Protein AF-A0A7C2Z549-F1 (afdb_monomer)

Solvent-accessible surface area (backbone atoms only — not comparable to full-atom values): 5504 Å² total; per-residue (Å²): 140,71,70,62,63,62,53,53,48,58,54,39,51,53,26,52,76,70,64,40,41,72,60,29,47,53,52,39,51,56,50,37,73,78,41,76,79,43,30,68,53,28,33,52,43,13,53,44,27,46,77,72,64,40,38,73,62,13,30,53,25,14,53,52,13,33,72,64,35,77,76,44,31,69,32,32,34,50,33,11,49,36,29,41,77,69,77,33,54,84,70,9,49,66,31,39,51,50,21,65,68,38,69,75,85,126

pLDDT: mean 92.15, std 13.27, range [37.03, 98.75]

Structure (mmCIF, N/CA/C/O backbone):
data_AF-A0A7C2Z549-F1
#
_entry.id   AF-A0A7C2Z549-F1
#
loop_
_atom_site.group_PDB
_atom_site.id
_atom_site.type_symbol
_atom_site.label_atom_id
_atom_site.label_alt_id
_atom_site.label_comp_id
_atom_site.label_asym_id
_atom_site.label_entity_id
_atom_site.label_seq_id
_atom_site.pdbx_PDB_ins_code
_atom_site.Cartn_x
_atom_site.Cartn_y
_atom_site.Cartn_z
_atom_site.occupancy
_atom_site.B_iso_or_equiv
_atom_site.auth_seq_id
_atom_site.auth_comp_id
_atom_site.auth_asym_id
_atom_site.auth_atom_id
_atom_site.pdbx_PDB_model_num
ATOM 1 N N . MET A 1 1 ? -22.034 13.055 12.068 1.00 39.94 1 MET A N 1
ATOM 2 C CA . MET A 1 1 ? -21.263 12.258 13.047 1.00 39.94 1 MET A CA 1
ATOM 3 C C . MET A 1 1 ? -20.057 11.656 12.324 1.00 39.94 1 MET A C 1
ATOM 5 O O . MET A 1 1 ? -20.089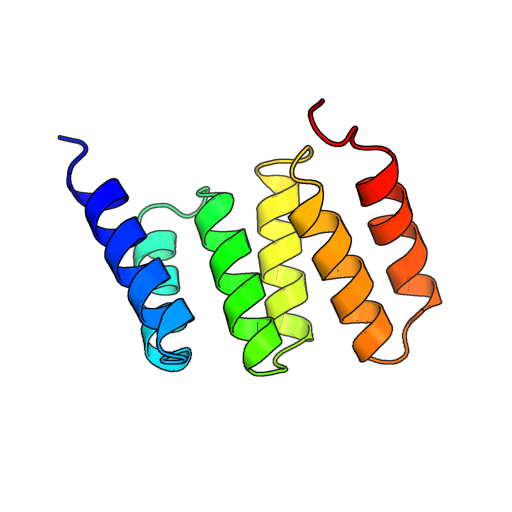 10.486 11.983 1.00 39.94 1 MET A O 1
ATOM 9 N N . ASN A 1 2 ? -19.034 12.473 12.035 1.00 44.56 2 ASN A N 1
ATOM 10 C CA . ASN A 1 2 ? -17.828 12.088 11.271 1.00 44.56 2 ASN A CA 1
ATOM 11 C C . ASN A 1 2 ? -16.580 11.917 12.160 1.00 44.56 2 ASN A C 1
ATOM 13 O O . ASN A 1 2 ? -15.462 11.862 11.671 1.00 44.56 2 ASN A O 1
ATOM 17 N N . THR A 1 3 ? -16.758 11.818 13.476 1.00 52.19 3 THR A N 1
ATOM 18 C CA . THR A 1 3 ? -15.668 11.855 14.462 1.00 52.19 3 THR A CA 1
ATOM 19 C C . THR A 1 3 ? -14.852 10.568 14.572 1.00 52.19 3 THR A C 1
ATOM 21 O O . THR A 1 3 ? -13.786 10.594 15.175 1.00 52.19 3 THR A O 1
ATOM 24 N N . ASN A 1 4 ? -15.303 9.447 13.997 1.00 60.78 4 ASN A N 1
ATOM 25 C CA . ASN A 1 4 ? -14.497 8.226 14.004 1.00 60.78 4 ASN A CA 1
ATOM 26 C C . ASN A 1 4 ? -13.345 8.326 12.998 1.00 60.78 4 ASN A C 1
ATOM 28 O O . ASN A 1 4 ? -12.212 8.067 13.364 1.00 60.78 4 ASN A O 1
ATOM 32 N N . LEU A 1 5 ? -13.578 8.744 11.754 1.00 62.28 5 LEU A N 1
ATOM 33 C CA . LEU A 1 5 ? -12.550 8.606 10.719 1.00 62.28 5 LEU A CA 1
ATOM 34 C C . LEU A 1 5 ? -11.290 9.453 10.985 1.00 62.28 5 LEU A C 1
ATOM 36 O O . LEU A 1 5 ? -10.180 8.931 10.928 1.00 62.28 5 LEU A O 1
ATOM 40 N N . GLU A 1 6 ? -11.471 10.716 11.376 1.00 63.25 6 GLU A N 1
ATOM 41 C CA . GLU A 1 6 ? -10.369 11.637 11.706 1.00 63.25 6 GLU A CA 1
ATOM 42 C C . GLU A 1 6 ? -9.563 11.174 12.934 1.00 63.25 6 GLU A C 1
ATOM 44 O O . GLU A 1 6 ? -8.340 11.306 12.970 1.00 63.25 6 GLU A O 1
ATOM 49 N N . TYR A 1 7 ? -10.228 10.576 13.931 1.00 68.38 7 TYR A N 1
ATOM 50 C CA . TYR A 1 7 ? -9.570 10.044 15.127 1.00 68.38 7 TYR A CA 1
ATOM 51 C C . TYR A 1 7 ? -8.696 8.824 14.810 1.00 68.38 7 TYR A C 1
ATOM 53 O O . TYR A 1 7 ? -7.563 8.734 15.285 1.00 68.38 7 TYR A O 1
ATOM 61 N N . TYR A 1 8 ? -9.196 7.906 13.972 1.00 77.12 8 TYR A N 1
ATOM 62 C CA . TYR A 1 8 ? -8.410 6.754 13.522 1.00 77.12 8 TYR A CA 1
ATOM 63 C C . TYR A 1 8 ? -7.193 7.201 12.711 1.00 77.12 8 TYR A C 1
ATOM 65 O O . TYR A 1 8 ? -6.121 6.622 12.864 1.00 77.12 8 TYR A O 1
ATOM 73 N N . GLN A 1 9 ? -7.339 8.239 11.886 1.00 81.00 9 GLN A N 1
ATOM 74 C CA . GLN A 1 9 ? -6.264 8.734 11.035 1.00 81.00 9 GLN A CA 1
ATOM 75 C C . GLN A 1 9 ? -5.071 9.228 11.869 1.00 81.00 9 GLN A C 1
ATOM 77 O O . GLN A 1 9 ? -3.965 8.722 11.693 1.00 81.00 9 GLN A O 1
ATOM 82 N N . ALA A 1 10 ? -5.286 10.127 12.837 1.00 88.50 10 ALA A N 1
ATOM 83 C CA . ALA A 1 10 ? -4.202 10.654 13.675 1.00 88.50 10 ALA A CA 1
ATOM 84 C C . ALA A 1 10 ? -3.484 9.566 14.498 1.00 88.50 10 ALA A C 1
ATOM 86 O O . ALA A 1 10 ? -2.256 9.567 14.586 1.00 88.50 10 ALA A O 1
ATOM 87 N N . GLU A 1 11 ? -4.231 8.616 15.071 1.00 92.00 11 GLU A N 1
ATOM 88 C CA . GLU A 1 11 ? -3.646 7.497 15.820 1.00 92.00 11 GLU A CA 1
ATOM 89 C C . GLU A 1 11 ? -2.805 6.586 14.912 1.00 92.00 11 GLU A C 1
ATOM 91 O O . GLU A 1 11 ? -1.694 6.206 15.278 1.00 92.00 11 GLU A O 1
ATOM 96 N N . ILE A 1 12 ? -3.308 6.257 13.717 1.00 94.00 12 ILE A N 1
ATOM 97 C CA . ILE A 1 12 ? -2.584 5.429 12.745 1.00 94.00 12 ILE A CA 1
ATOM 98 C C . ILE A 1 12 ? -1.273 6.106 12.340 1.00 94.00 12 ILE A C 1
ATOM 100 O O . ILE A 1 12 ? -0.234 5.453 12.389 1.00 94.00 12 ILE A O 1
ATOM 104 N N . TYR A 1 13 ? -1.292 7.397 11.994 1.00 93.62 13 TYR A N 1
ATOM 105 C CA . TYR A 1 13 ? -0.070 8.124 11.635 1.00 93.62 13 TYR A CA 1
ATOM 106 C C . TYR A 1 13 ? 0.945 8.136 12.786 1.00 93.62 13 TYR A C 1
ATOM 108 O O . TYR A 1 13 ? 2.110 7.816 12.560 1.00 93.62 13 TYR A O 1
ATOM 116 N N . ALA A 1 14 ? 0.506 8.383 14.024 1.00 95.56 14 ALA A N 1
ATOM 117 C CA . ALA A 1 14 ? 1.391 8.354 15.189 1.00 95.56 14 ALA A CA 1
ATOM 118 C C . ALA A 1 14 ? 2.035 6.972 15.416 1.00 95.56 14 ALA A C 1
ATOM 120 O O . ALA A 1 14 ? 3.223 6.884 15.726 1.00 95.56 14 ALA A O 1
ATOM 121 N N . LEU A 1 15 ? 1.279 5.882 15.230 1.00 97.00 15 LEU A N 1
ATOM 122 C CA . LEU A 1 15 ? 1.818 4.520 15.319 1.00 97.00 15 LEU A CA 1
ATOM 123 C C . LEU A 1 15 ? 2.854 4.243 14.222 1.00 97.00 15 LEU A C 1
ATOM 125 O O . LEU A 1 15 ? 3.869 3.603 14.488 1.00 97.00 15 LEU A O 1
ATOM 129 N N . ILE A 1 16 ? 2.614 4.728 13.001 1.00 95.81 16 ILE A N 1
ATOM 130 C CA . ILE A 1 16 ? 3.553 4.587 11.880 1.00 95.81 16 ILE A CA 1
ATOM 131 C C . ILE A 1 16 ? 4.847 5.353 12.166 1.00 95.81 16 ILE A C 1
ATOM 133 O O . ILE A 1 16 ? 5.925 4.781 12.031 1.00 95.81 16 ILE A O 1
ATOM 137 N N . GLU A 1 17 ? 4.750 6.606 12.613 1.00 95.81 17 GLU A N 1
ATOM 138 C CA . GLU A 1 17 ? 5.908 7.435 12.975 1.00 95.81 17 GLU A CA 1
ATOM 139 C C . GLU A 1 17 ? 6.720 6.835 14.130 1.00 95.81 17 GLU A C 1
ATOM 141 O O . GLU A 1 17 ? 7.949 6.915 14.135 1.00 95.81 17 GLU A O 1
ATOM 146 N N . ALA A 1 18 ? 6.048 6.190 15.085 1.00 97.00 18 ALA A N 1
ATOM 147 C CA . ALA A 1 18 ? 6.690 5.488 16.193 1.00 97.00 18 ALA A CA 1
ATOM 148 C C . ALA A 1 18 ? 7.317 4.135 15.795 1.00 97.00 18 ALA A C 1
ATOM 150 O O . ALA A 1 18 ? 7.993 3.516 16.615 1.00 97.00 18 ALA A O 1
ATOM 151 N N . GLY A 1 19 ? 7.099 3.652 14.566 1.00 96.25 19 GLY A N 1
ATOM 152 C CA . GLY A 1 19 ? 7.548 2.328 14.122 1.00 96.25 19 GLY A CA 1
ATOM 153 C C . GLY A 1 19 ? 6.722 1.163 14.686 1.00 96.25 19 GLY A C 1
ATOM 154 O O . GLY A 1 19 ? 7.100 -0.001 14.542 1.00 96.25 19 GLY A O 1
ATOM 155 N N . GLU A 1 20 ? 5.572 1.449 15.300 1.00 98.06 20 GLU A N 1
ATOM 156 C CA . GLU A 1 20 ? 4.649 0.481 15.908 1.00 98.06 20 GLU A CA 1
ATOM 157 C C . GLU A 1 20 ? 3.772 -0.195 14.840 1.00 98.06 20 GLU A C 1
ATOM 159 O O . GLU A 1 20 ? 2.536 -0.204 14.874 1.00 98.06 20 GLU A O 1
ATOM 164 N N . TYR A 1 21 ? 4.432 -0.782 13.845 1.00 97.38 21 TYR A N 1
ATOM 165 C CA . TYR A 1 21 ? 3.812 -1.251 12.612 1.00 97.38 21 TYR A CA 1
ATOM 166 C C . TYR A 1 21 ? 2.753 -2.338 12.836 1.00 97.38 21 TYR A C 1
ATOM 168 O O . TYR A 1 21 ? 1.726 -2.352 12.162 1.00 97.38 21 TYR A O 1
ATOM 176 N N . SER A 1 22 ? 2.953 -3.245 13.796 1.00 97.38 22 SER A N 1
ATOM 177 C CA . SER A 1 22 ? 1.967 -4.294 14.101 1.00 97.38 22 SER A CA 1
ATOM 178 C C . SER A 1 22 ? 0.643 -3.710 14.602 1.00 97.38 22 SER A C 1
ATOM 180 O O . SER A 1 22 ? -0.427 -4.153 14.181 1.00 97.38 22 SER A O 1
ATOM 182 N N . GLN A 1 23 ? 0.713 -2.679 15.449 1.00 97.12 23 GLN A N 1
ATOM 183 C CA . GLN A 1 23 ? -0.467 -1.991 15.973 1.00 97.12 23 GLN A CA 1
ATOM 184 C C . GLN A 1 23 ? -1.156 -1.178 14.871 1.00 97.12 23 GLN A C 1
ATOM 186 O O . GLN A 1 23 ? -2.382 -1.221 14.742 1.00 97.12 23 GLN A O 1
ATOM 191 N N . ALA A 1 24 ? -0.373 -0.501 14.022 1.00 97.62 24 ALA A N 1
ATOM 192 C CA . ALA A 1 24 ? -0.896 0.231 12.871 1.00 97.62 24 ALA A CA 1
ATOM 193 C C . ALA A 1 24 ? -1.673 -0.693 11.912 1.00 97.62 24 ALA A C 1
ATOM 195 O O . ALA A 1 24 ? -2.794 -0.366 11.521 1.00 97.62 24 ALA A O 1
ATOM 196 N N . VAL A 1 25 ? -1.145 -1.887 11.603 1.00 98.00 25 VAL A N 1
ATOM 197 C CA . VAL A 1 25 ? -1.848 -2.892 10.779 1.00 98.00 25 VAL A CA 1
ATOM 198 C C . VAL A 1 25 ? -3.173 -3.315 11.413 1.00 98.00 25 VAL A C 1
ATOM 200 O O . VAL A 1 25 ? -4.180 -3.416 10.710 1.00 98.00 25 VAL A O 1
ATOM 203 N N . GLU A 1 26 ? -3.207 -3.567 12.723 1.00 96.69 26 GLU A N 1
ATOM 204 C CA . GLU A 1 26 ? -4.440 -3.961 13.414 1.00 96.69 26 GLU A CA 1
ATOM 205 C C . GLU A 1 26 ? -5.516 -2.870 13.315 1.00 96.69 26 GLU A C 1
ATOM 207 O O . GLU A 1 26 ? -6.670 -3.156 12.978 1.00 96.69 26 GLU A O 1
ATOM 212 N N . LYS A 1 27 ? -5.133 -1.612 13.551 1.00 95.75 27 LYS A N 1
ATOM 213 C CA . LYS A 1 27 ? -6.031 -0.454 13.455 1.00 95.75 27 LYS A CA 1
ATOM 214 C C . LYS A 1 27 ? -6.543 -0.250 12.033 1.00 95.75 27 LYS A C 1
ATOM 216 O O . LYS A 1 27 ? -7.750 -0.106 11.844 1.00 95.75 27 LYS A O 1
ATOM 221 N N . LEU A 1 28 ? -5.658 -0.331 11.041 1.00 96.12 28 LEU A N 1
ATOM 222 C CA . LEU A 1 28 ? -6.012 -0.234 9.625 1.00 96.12 28 LEU A CA 1
ATOM 223 C C . LEU A 1 28 ? -6.980 -1.343 9.203 1.00 96.12 28 LEU A C 1
ATOM 225 O O . LEU A 1 28 ? -7.979 -1.067 8.547 1.00 96.12 28 LEU A O 1
ATOM 229 N N . ARG A 1 29 ? -6.760 -2.589 9.639 1.00 96.38 29 ARG A N 1
ATOM 230 C CA . ARG A 1 29 ? -7.687 -3.700 9.358 1.00 96.38 29 ARG A CA 1
ATOM 231 C C . ARG A 1 29 ? -9.060 -3.494 9.995 1.00 96.38 29 ARG A C 1
ATOM 233 O O . ARG A 1 29 ? -10.064 -3.808 9.364 1.00 96.38 29 ARG A O 1
ATOM 240 N N . ARG A 1 30 ? -9.125 -2.954 11.218 1.00 94.00 30 ARG A N 1
ATOM 241 C CA . ARG A 1 30 ? -10.403 -2.609 11.868 1.00 94.00 30 ARG A CA 1
ATOM 242 C C . ARG A 1 30 ? -11.134 -1.491 11.135 1.00 94.00 30 ARG A C 1
ATOM 244 O O . ARG A 1 30 ? -12.343 -1.595 10.952 1.00 94.00 30 ARG A O 1
ATOM 251 N N . LEU A 1 31 ? -10.411 -0.462 10.694 1.00 92.50 31 LEU A N 1
ATOM 252 C CA . LEU A 1 31 ? -10.975 0.609 9.877 1.00 92.50 31 LEU A CA 1
ATOM 253 C C . LEU A 1 31 ? -11.527 0.054 8.559 1.00 92.50 31 LEU A C 1
ATOM 255 O O . LEU A 1 31 ? -12.672 0.310 8.209 1.00 92.50 31 LEU A O 1
ATOM 259 N N . LEU A 1 32 ? -10.756 -0.779 7.866 1.00 94.62 32 LEU A N 1
ATOM 260 C CA . LEU A 1 32 ? -11.17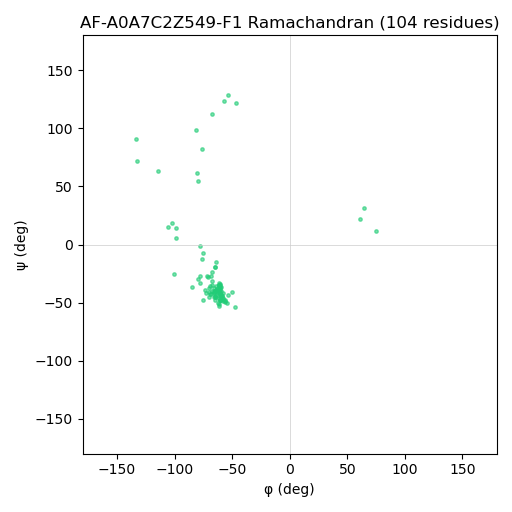6 -1.393 6.606 1.00 94.62 32 LEU A CA 1
ATOM 261 C C . LEU A 1 32 ? -12.328 -2.396 6.772 1.00 94.62 32 LEU A C 1
ATOM 263 O O . LEU A 1 32 ? -13.077 -2.622 5.828 1.00 94.62 32 LEU A O 1
ATOM 267 N N . ALA A 1 33 ? -12.522 -2.971 7.961 1.00 94.69 33 ALA A N 1
ATOM 268 C CA . ALA A 1 33 ? -13.686 -3.810 8.244 1.00 94.69 33 ALA A CA 1
ATOM 269 C C . ALA A 1 33 ? -15.002 -3.009 8.283 1.00 94.69 33 ALA A C 1
ATOM 271 O O . ALA A 1 33 ? -16.060 -3.570 8.007 1.00 94.69 33 ALA A O 1
ATOM 272 N N . THR A 1 34 ? -14.952 -1.715 8.619 1.00 91.88 34 THR A N 1
ATOM 273 C CA . THR A 1 34 ? -16.129 -0.826 8.638 1.00 91.88 34 THR A CA 1
ATOM 274 C C . THR A 1 34 ? -16.218 0.069 7.402 1.00 91.88 34 THR A C 1
ATOM 276 O O . THR A 1 34 ? -17.315 0.468 7.019 1.00 91.88 34 THR A O 1
ATOM 279 N N . ALA A 1 35 ? -15.086 0.345 6.754 1.00 92.06 35 ALA A N 1
ATOM 280 C CA . ALA A 1 35 ? -14.960 1.150 5.544 1.00 92.06 35 ALA A CA 1
ATOM 281 C C . ALA A 1 35 ? -14.075 0.429 4.501 1.00 92.06 35 ALA A C 1
ATOM 283 O O . ALA A 1 35 ? -12.937 0.840 4.259 1.00 92.06 35 ALA A O 1
ATOM 284 N N . PRO A 1 36 ? -14.571 -0.653 3.868 1.00 95.38 36 PRO A N 1
ATOM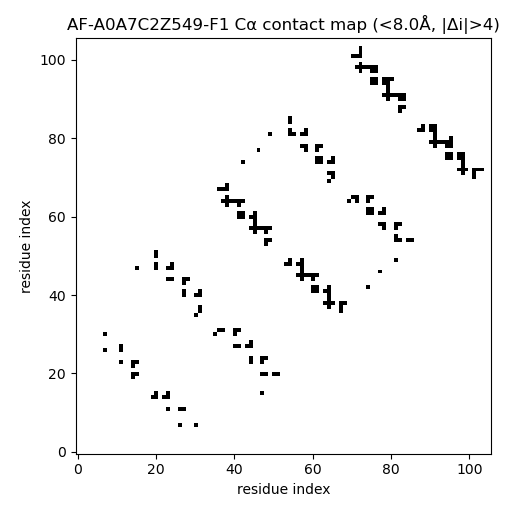 285 C CA . PRO A 1 36 ? -13.774 -1.496 2.966 1.00 95.38 36 PRO A CA 1
ATOM 286 C C . PRO A 1 36 ? -13.303 -0.785 1.691 1.00 95.38 36 PRO A C 1
ATOM 288 O O . PRO A 1 36 ? -12.337 -1.229 1.068 1.00 95.38 36 PRO A O 1
ATOM 291 N N . ASP A 1 37 ? -13.947 0.323 1.329 1.00 96.25 37 ASP A N 1
ATOM 292 C CA . ASP A 1 37 ? -13.659 1.110 0.127 1.00 96.25 37 ASP A CA 1
ATOM 293 C C . ASP A 1 37 ? -12.850 2.384 0.426 1.00 96.25 37 ASP A C 1
ATOM 295 O O . ASP A 1 37 ? -12.797 3.311 -0.379 1.00 96.25 37 ASP A O 1
ATOM 299 N N . HIS A 1 38 ? -12.188 2.445 1.584 1.00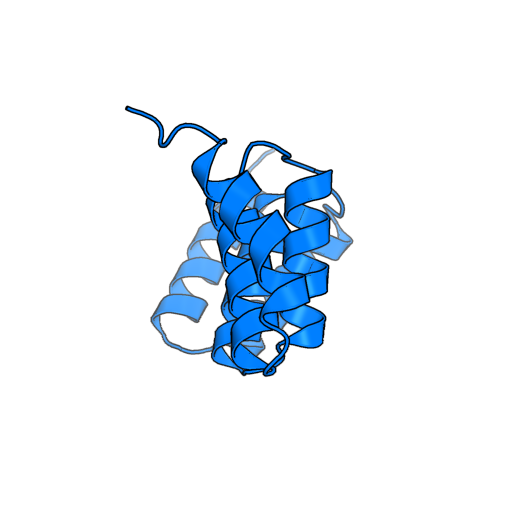 95.25 38 HIS A N 1
ATOM 300 C CA . HIS A 1 38 ? -11.348 3.580 1.952 1.00 95.25 38 HIS A CA 1
ATOM 301 C C . HIS A 1 38 ? -9.952 3.486 1.313 1.00 95.25 38 HIS A C 1
ATOM 303 O O . HIS A 1 38 ? -9.058 2.825 1.845 1.00 95.25 38 HIS A O 1
ATOM 309 N N . ALA A 1 39 ? -9.740 4.191 0.196 1.00 96.31 39 ALA A N 1
ATOM 310 C CA . ALA A 1 39 ? -8.494 4.141 -0.581 1.00 96.31 39 ALA A CA 1
ATOM 311 C C . ALA A 1 39 ? -7.234 4.443 0.257 1.00 96.31 39 ALA A C 1
ATOM 313 O O . ALA A 1 39 ? -6.300 3.644 0.271 1.00 96.31 39 ALA A O 1
ATOM 314 N N . GLU A 1 40 ? -7.231 5.541 1.025 1.00 95.44 40 GLU A N 1
ATOM 315 C CA . GLU A 1 40 ? -6.076 5.929 1.855 1.00 95.44 40 GLU A CA 1
ATOM 316 C C . GLU A 1 40 ? -5.736 4.881 2.930 1.00 95.44 40 GLU A C 1
ATOM 318 O O . GLU A 1 40 ? -4.567 4.632 3.199 1.00 95.44 40 GLU A O 1
ATOM 323 N N . ALA A 1 41 ? -6.729 4.200 3.512 1.00 95.88 41 ALA A N 1
ATOM 324 C CA . ALA A 1 41 ? -6.482 3.166 4.513 1.00 95.88 41 ALA A CA 1
ATOM 325 C C . ALA A 1 41 ? -5.834 1.922 3.883 1.00 95.88 41 ALA A C 1
ATOM 327 O O . ALA A 1 41 ? -4.929 1.332 4.469 1.00 95.88 41 ALA A O 1
ATOM 328 N N . HIS A 1 42 ? -6.233 1.546 2.664 1.00 98.38 42 HIS A N 1
ATOM 329 C CA . HIS A 1 42 ? -5.524 0.511 1.902 1.00 98.38 42 HIS A CA 1
ATOM 330 C C . HIS A 1 42 ? -4.096 0.940 1.550 1.00 98.38 42 HIS A C 1
ATOM 332 O O . HIS A 1 42 ? -3.171 0.139 1.682 1.00 98.38 42 HIS A O 1
ATOM 338 N N . PHE A 1 43 ? -3.889 2.208 1.182 1.00 98.19 43 PHE A N 1
ATOM 339 C CA . PHE A 1 43 ? -2.554 2.750 0.925 1.00 98.19 43 PHE A CA 1
ATOM 340 C C . PHE A 1 43 ? -1.660 2.701 2.172 1.00 98.19 43 PHE A C 1
ATOM 342 O O . PHE A 1 43 ? -0.568 2.137 2.115 1.00 98.19 43 PHE A O 1
ATOM 349 N N . LEU A 1 44 ? -2.126 3.215 3.313 1.00 97.69 44 LEU A N 1
ATOM 350 C CA . LEU A 1 44 ? -1.380 3.184 4.574 1.00 97.69 44 LEU A CA 1
ATOM 351 C C . LEU A 1 44 ? -1.106 1.749 5.033 1.00 97.69 44 LEU A C 1
ATOM 353 O O . LEU A 1 44 ? 0.003 1.452 5.472 1.00 97.69 44 LEU A O 1
ATOM 357 N N . LEU A 1 45 ? -2.068 0.832 4.875 1.00 98.44 45 LEU A N 1
ATOM 358 C CA . LEU A 1 45 ? -1.842 -0.588 5.149 1.00 98.44 45 LEU A CA 1
ATOM 359 C C . LEU A 1 45 ? -0.701 -1.139 4.289 1.00 98.44 45 LEU A C 1
ATOM 361 O O . LEU A 1 45 ? 0.173 -1.834 4.808 1.00 98.44 45 LEU A O 1
ATOM 365 N N . GLY A 1 46 ? -0.679 -0.795 3.001 1.00 98.56 46 GLY A N 1
ATOM 366 C CA . GLY A 1 46 ? 0.417 -1.135 2.101 1.00 98.56 46 GLY A CA 1
ATOM 367 C C . GLY A 1 46 ? 1.759 -0.588 2.586 1.00 98.56 46 GLY A C 1
ATOM 368 O O . GLY A 1 46 ? 2.716 -1.353 2.685 1.00 98.56 46 GLY A O 1
ATOM 369 N N . VAL A 1 47 ? 1.833 0.698 2.951 1.00 98.12 47 VAL A N 1
ATOM 370 C CA . VAL A 1 47 ? 3.065 1.339 3.458 1.00 98.12 47 VAL A CA 1
ATOM 371 C C . VAL A 1 47 ? 3.608 0.592 4.672 1.00 98.12 47 VAL A C 1
ATOM 373 O O . VAL A 1 47 ? 4.774 0.204 4.693 1.00 98.12 47 VAL A O 1
ATOM 376 N N . VAL A 1 48 ? 2.757 0.304 5.654 1.00 98.25 48 VAL A N 1
ATOM 377 C CA . VAL A 1 48 ? 3.182 -0.386 6.878 1.00 98.25 48 VAL A CA 1
ATOM 378 C C . VAL A 1 48 ? 3.639 -1.820 6.597 1.00 98.25 48 VAL A C 1
ATOM 380 O O . VAL A 1 48 ? 4.617 -2.295 7.176 1.00 98.25 48 VAL A O 1
ATOM 383 N N . LEU A 1 49 ? 2.978 -2.520 5.673 1.00 98.56 49 LEU A N 1
ATOM 384 C CA . LEU A 1 49 ? 3.397 -3.859 5.253 1.00 98.56 49 LEU A CA 1
ATOM 385 C C . LEU A 1 49 ? 4.734 -3.840 4.489 1.00 98.56 49 LEU A C 1
ATOM 387 O O . LEU A 1 49 ? 5.509 -4.790 4.620 1.00 98.56 49 LEU A O 1
ATOM 391 N N . MET 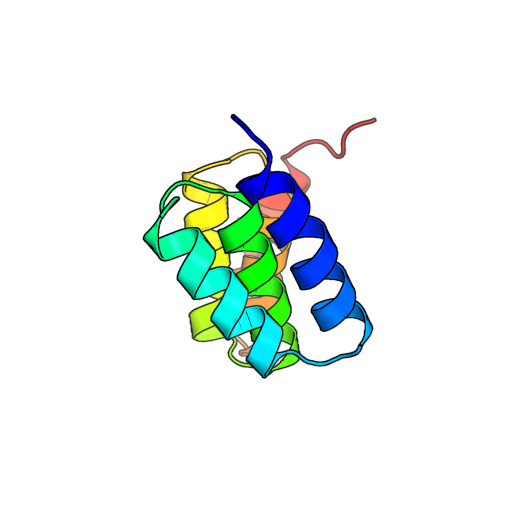A 1 50 ? 5.046 -2.772 3.743 1.00 97.50 50 MET A N 1
ATOM 392 C CA . MET A 1 50 ? 6.360 -2.586 3.106 1.00 97.50 50 ME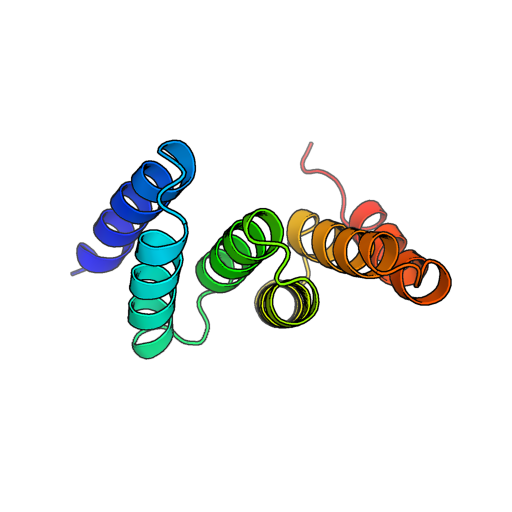T A CA 1
ATOM 393 C C . MET A 1 50 ? 7.476 -2.441 4.137 1.00 97.50 50 MET A C 1
ATOM 395 O O . MET A 1 50 ? 8.524 -3.074 3.989 1.00 97.50 50 MET A O 1
ATOM 399 N N . GLU A 1 51 ? 7.245 -1.661 5.195 1.00 97.00 51 GLU A N 1
ATOM 400 C CA . GLU A 1 51 ? 8.195 -1.499 6.304 1.00 97.00 51 GLU A CA 1
ATOM 401 C C . GLU A 1 51 ? 8.490 -2.838 6.996 1.00 97.00 51 GLU A C 1
ATOM 403 O O . GLU A 1 51 ? 9.636 -3.160 7.318 1.00 97.00 51 GLU A O 1
ATOM 408 N N . GLN A 1 52 ? 7.469 -3.690 7.114 1.00 97.12 52 GLN A N 1
ATOM 409 C CA . GLN A 1 52 ? 7.595 -5.065 7.607 1.00 97.12 52 GLN A CA 1
ATOM 410 C C . GLN A 1 52 ? 8.156 -6.054 6.571 1.00 97.12 52 GLN A C 1
ATOM 412 O O . GLN A 1 52 ? 8.342 -7.230 6.881 1.00 97.12 52 GLN A O 1
ATOM 417 N N . ARG A 1 53 ? 8.448 -5.607 5.342 1.00 96.94 53 ARG A N 1
ATOM 418 C CA . ARG A 1 53 ? 8.916 -6.434 4.212 1.00 96.94 53 ARG A CA 1
ATOM 419 C C . ARG A 1 53 ? 7.928 -7.524 3.786 1.00 96.94 53 ARG A C 1
ATOM 421 O O . ARG A 1 53 ? 8.309 -8.489 3.123 1.00 96.94 53 ARG A O 1
ATOM 428 N N . HIS A 1 54 ? 6.649 -7.360 4.108 1.00 98.06 54 HIS A N 1
ATOM 429 C CA . HIS A 1 54 ? 5.557 -8.204 3.629 1.00 98.06 54 HIS A CA 1
ATOM 430 C C . HIS A 1 54 ? 5.138 -7.773 2.214 1.00 98.06 54 HIS A C 1
ATOM 432 O O . HIS A 1 54 ? 4.005 -7.356 1.976 1.00 98.06 54 HIS A O 1
ATOM 438 N N . TRP A 1 55 ? 6.073 -7.868 1.262 1.00 96.94 55 TRP A N 1
ATOM 439 C CA . TRP A 1 55 ? 5.951 -7.291 -0.085 1.00 96.94 55 TRP A CA 1
ATOM 440 C C . TRP A 1 55 ? 4.679 -7.717 -0.826 1.00 96.94 55 TRP A C 1
ATOM 442 O O . TRP A 1 55 ? 4.016 -6.889 -1.440 1.00 96.94 55 TRP A O 1
ATOM 452 N N . GLY A 1 56 ? 4.319 -9.002 -0.759 1.00 97.00 56 GLY A N 1
ATOM 453 C CA . GLY A 1 56 ? 3.147 -9.529 -1.461 1.00 97.00 56 GLY A CA 1
ATOM 454 C C . GLY A 1 56 ? 1.823 -8.969 -0.940 1.00 97.00 56 GLY A C 1
ATOM 455 O O . GLY A 1 56 ? 0.942 -8.640 -1.730 1.00 97.00 56 GLY A O 1
ATOM 456 N N . ASP A 1 57 ? 1.680 -8.830 0.377 1.00 98.31 57 ASP A N 1
ATOM 457 C CA . ASP A 1 57 ? 0.461 -8.275 0.972 1.00 98.31 57 ASP A CA 1
ATOM 458 C C . ASP A 1 57 ? 0.416 -6.751 0.847 1.00 98.31 57 ASP A C 1
ATOM 460 O O . ASP A 1 57 ? -0.657 -6.190 0.629 1.00 98.31 57 ASP A O 1
ATOM 464 N N . ALA A 1 58 ? 1.577 -6.092 0.892 1.00 98.69 58 ALA A N 1
ATOM 465 C CA . ALA A 1 58 ? 1.683 -4.671 0.599 1.00 98.69 58 ALA A CA 1
ATOM 466 C C . ALA A 1 58 ? 1.204 -4.345 -0.822 1.00 98.69 58 ALA A C 1
ATOM 468 O O . ALA A 1 58 ? 0.375 -3.456 -0.997 1.00 98.69 58 ALA A O 1
ATOM 469 N N . ILE A 1 59 ? 1.661 -5.108 -1.825 1.00 98.75 59 ILE A N 1
ATOM 470 C CA . ILE A 1 59 ? 1.224 -4.951 -3.221 1.00 98.75 59 ILE A CA 1
ATOM 471 C C . ILE A 1 59 ? -0.296 -5.075 -3.332 1.00 98.75 59 ILE A C 1
ATOM 473 O O . ILE A 1 59 ? -0.918 -4.186 -3.899 1.00 98.75 59 ILE A O 1
ATOM 477 N N . LYS A 1 60 ? -0.911 -6.106 -2.735 1.00 98.69 60 LYS A N 1
ATOM 478 C CA . LYS A 1 60 ? -2.377 -6.276 -2.769 1.00 98.69 60 LYS A CA 1
ATOM 479 C C . LYS A 1 60 ? -3.121 -5.091 -2.151 1.00 98.69 60 LYS A C 1
ATOM 481 O O . LYS A 1 60 ? -4.166 -4.688 -2.655 1.00 98.69 60 LYS A O 1
ATOM 486 N N . ALA A 1 61 ? -2.602 -4.546 -1.049 1.00 98.75 61 ALA A N 1
ATOM 487 C CA . ALA A 1 61 ? -3.193 -3.381 -0.401 1.00 98.75 61 ALA A CA 1
ATOM 488 C C . ALA A 1 61 ? -3.098 -2.143 -1.309 1.00 98.75 61 ALA A C 1
ATOM 490 O O . ALA A 1 61 ? -4.098 -1.464 -1.532 1.00 98.75 61 ALA A O 1
ATOM 491 N N . PHE A 1 62 ? -1.941 -1.900 -1.928 1.00 98.75 62 PHE A N 1
ATOM 492 C CA . PHE A 1 62 ? -1.802 -0.818 -2.900 1.00 98.75 62 PHE A CA 1
ATOM 493 C C . PHE A 1 62 ? -2.665 -1.022 -4.149 1.00 98.75 62 PHE A C 1
ATOM 495 O O . PHE A 1 62 ? -3.270 -0.064 -4.611 1.00 98.75 62 PHE A O 1
ATOM 502 N N . GLU A 1 63 ? -2.792 -2.244 -4.670 1.00 98.75 63 GLU A N 1
ATOM 503 C CA . GLU A 1 63 ? -3.696 -2.553 -5.786 1.00 98.75 63 GLU A CA 1
ATOM 504 C C . GLU A 1 63 ? -5.152 -2.247 -5.429 1.00 98.75 63 GLU A C 1
ATOM 506 O O . GLU A 1 63 ? -5.908 -1.741 -6.258 1.00 98.75 63 GLU A O 1
ATOM 511 N N . ARG A 1 64 ? -5.564 -2.509 -4.184 1.00 98.69 64 ARG A N 1
ATOM 512 C CA . ARG A 1 64 ? -6.898 -2.112 -3.736 1.00 98.69 64 ARG A CA 1
ATOM 513 C C . ARG A 1 64 ? -7.031 -0.592 -3.654 1.00 98.69 64 ARG A C 1
ATOM 515 O O . ARG A 1 64 ? -8.064 -0.069 -4.061 1.00 98.69 64 ARG A O 1
ATOM 522 N N . ALA A 1 65 ? -5.997 0.109 -3.188 1.00 98.50 65 ALA A N 1
ATOM 523 C CA . ALA A 1 65 ? -5.973 1.569 -3.187 1.00 98.50 65 ALA A CA 1
ATOM 524 C C . ALA A 1 65 ? -6.093 2.138 -4.610 1.00 98.50 65 ALA A C 1
ATOM 526 O O . ALA A 1 65 ? -6.917 3.019 -4.818 1.00 98.50 65 ALA A O 1
ATOM 527 N N . THR A 1 66 ? -5.380 1.591 -5.602 1.00 98.25 66 THR A N 1
ATOM 528 C CA . THR A 1 66 ? -5.457 2.067 -6.996 1.00 98.25 66 THR A CA 1
ATOM 529 C C . THR A 1 66 ? -6.770 1.718 -7.695 1.00 98.25 66 THR A C 1
ATOM 531 O O . THR A 1 66 ? -7.196 2.435 -8.596 1.00 98.25 66 THR A O 1
ATOM 534 N N . GLN A 1 67 ? -7.447 0.638 -7.295 1.00 98.44 67 GLN A N 1
ATOM 535 C CA . GLN A 1 67 ? -8.804 0.341 -7.770 1.00 98.44 67 GLN A CA 1
ATOM 536 C C . GLN A 1 67 ? -9.834 1.356 -7.261 1.00 98.44 67 GLN A C 1
ATOM 538 O O . GLN A 1 67 ? -10.809 1.634 -7.955 1.00 98.44 67 GLN A O 1
ATOM 543 N N . LEU A 1 68 ? -9.644 1.854 -6.037 1.00 97.81 68 LEU A N 1
ATOM 544 C CA . LEU A 1 68 ? -10.540 2.814 -5.390 1.00 97.81 68 LEU A CA 1
ATOM 545 C C . LEU A 1 68 ? -10.217 4.259 -5.791 1.00 97.81 68 LEU A C 1
ATOM 547 O O . LEU A 1 68 ? -11.131 5.057 -5.975 1.00 97.81 68 LEU A O 1
ATOM 551 N N . ASP A 1 69 ? -8.932 4.569 -5.953 1.00 97.62 69 ASP A N 1
ATOM 552 C CA . ASP A 1 69 ? -8.406 5.845 -6.427 1.00 97.62 69 ASP A CA 1
ATOM 553 C C . ASP A 1 69 ? -7.329 5.616 -7.511 1.00 97.62 69 ASP A C 1
ATOM 555 O O . ASP A 1 69 ? -6.135 5.477 -7.214 1.00 97.62 69 ASP A O 1
ATOM 559 N N . PRO A 1 70 ? -7.738 5.569 -8.793 1.00 97.00 70 PRO A N 1
ATOM 560 C CA . PRO A 1 70 ? -6.826 5.352 -9.915 1.00 97.00 70 PRO A CA 1
ATOM 561 C C . PRO A 1 70 ? -5.786 6.456 -10.135 1.00 97.00 70 PRO A C 1
ATOM 563 O O . PRO A 1 70 ? -4.815 6.213 -10.861 1.00 97.00 70 PRO A O 1
ATOM 566 N N . GLU A 1 71 ? -5.967 7.632 -9.530 1.00 96.38 71 GLU A N 1
ATOM 567 C CA . GLU A 1 71 ? -5.079 8.795 -9.658 1.00 96.38 71 GLU A CA 1
ATOM 568 C C . GLU A 1 71 ? -4.106 8.912 -8.467 1.00 96.38 71 GLU A C 1
ATOM 570 O O . GLU A 1 71 ? -3.298 9.835 -8.397 1.00 96.38 71 GLU A O 1
ATOM 575 N N . MET A 1 72 ? -4.091 7.936 -7.552 1.00 96.06 72 MET A N 1
ATOM 576 C CA . MET A 1 72 ? -3.124 7.887 -6.454 1.00 96.06 72 MET A CA 1
ATOM 577 C C . MET A 1 72 ? -1.739 7.421 -6.942 1.00 96.06 72 MET A C 1
ATOM 579 O O . MET A 1 72 ? -1.363 6.254 -6.791 1.00 96.06 72 MET A O 1
ATO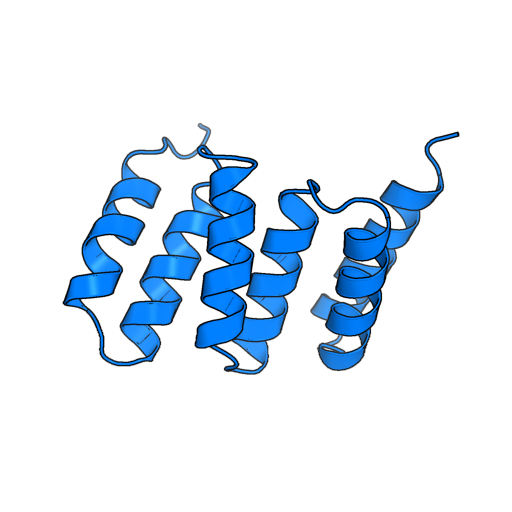M 583 N N . ALA A 1 73 ? -0.947 8.338 -7.509 1.00 96.56 73 ALA A N 1
ATOM 584 C CA . ALA A 1 73 ? 0.390 8.059 -8.060 1.00 96.56 73 ALA A CA 1
ATOM 585 C C . ALA A 1 73 ? 1.305 7.292 -7.083 1.00 96.56 73 ALA A C 1
ATOM 587 O O . ALA A 1 73 ? 1.989 6.343 -7.475 1.00 96.56 73 ALA A O 1
ATOM 588 N N . SER A 1 74 ? 1.271 7.644 -5.794 1.00 97.31 74 SER A N 1
ATOM 589 C CA . SER A 1 74 ? 2.067 6.994 -4.744 1.00 97.31 74 SER A CA 1
ATOM 590 C C . SER A 1 74 ? 1.757 5.501 -4.584 1.00 97.31 74 SER A C 1
ATOM 592 O O . SER A 1 74 ? 2.666 4.712 -4.317 1.00 97.31 74 SER A O 1
ATOM 594 N N . ALA A 1 75 ? 0.500 5.083 -4.767 1.00 98.06 75 ALA A N 1
ATOM 595 C CA . ALA A 1 75 ? 0.120 3.674 -4.684 1.00 98.06 75 ALA A CA 1
ATOM 596 C C . ALA A 1 75 ? 0.671 2.886 -5.882 1.00 98.06 75 ALA A C 1
ATOM 598 O O . ALA A 1 75 ? 1.296 1.843 -5.693 1.00 98.06 75 ALA A O 1
ATOM 599 N N . TRP A 1 76 ? 0.544 3.429 -7.098 1.00 98.38 76 TRP A N 1
ATOM 600 C CA . TRP A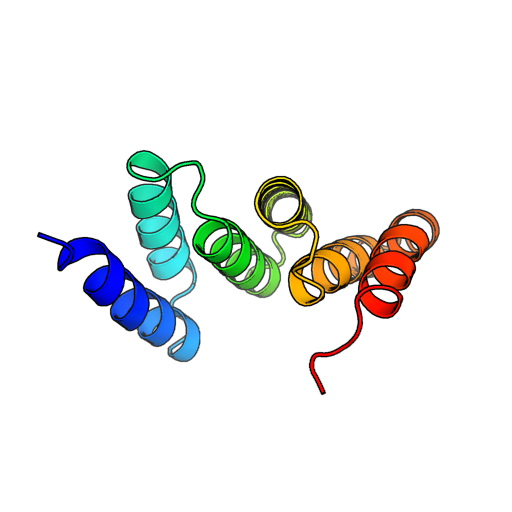 1 76 ? 1.144 2.852 -8.307 1.00 98.38 76 TRP A CA 1
ATOM 601 C C . TRP A 1 76 ? 2.665 2.713 -8.187 1.00 98.38 76 TRP A C 1
ATOM 603 O O . TRP A 1 76 ? 3.216 1.641 -8.453 1.00 98.38 76 TRP A O 1
ATOM 613 N N . HIS A 1 77 ? 3.338 3.760 -7.702 1.00 98.12 77 HIS A N 1
ATOM 614 C CA . HIS A 1 77 ? 4.775 3.732 -7.441 1.00 98.12 77 HIS A CA 1
ATOM 615 C C . HIS A 1 77 ? 5.146 2.594 -6.483 1.00 98.12 77 HIS A C 1
ATOM 617 O O . HIS A 1 77 ? 6.058 1.814 -6.762 1.00 98.12 77 HIS A O 1
ATOM 623 N N . ASN A 1 78 ? 4.420 2.466 -5.369 1.00 98.38 78 ASN A N 1
ATOM 624 C CA . ASN A 1 78 ? 4.741 1.480 -4.344 1.00 98.38 78 ASN A CA 1
ATOM 625 C C . ASN A 1 78 ? 4.455 0.033 -4.774 1.00 98.38 78 ASN A C 1
ATOM 627 O O . ASN A 1 78 ? 5.182 -0.862 -4.338 1.00 98.38 78 ASN A O 1
ATOM 631 N N . ILE A 1 79 ? 3.492 -0.214 -5.674 1.00 98.56 79 ILE A N 1
ATOM 632 C CA . ILE A 1 79 ? 3.335 -1.532 -6.318 1.00 98.56 79 ILE A CA 1
ATOM 633 C C . ILE A 1 79 ? 4.586 -1.866 -7.134 1.00 98.56 79 ILE A C 1
ATOM 635 O O . ILE A 1 79 ? 5.181 -2.933 -6.962 1.00 98.56 79 ILE A O 1
ATOM 639 N N . GLY A 1 80 ? 5.017 -0.933 -7.989 1.00 98.25 80 GLY A N 1
ATOM 640 C CA . GLY A 1 80 ? 6.215 -1.099 -8.807 1.00 98.25 80 GLY A CA 1
ATOM 641 C C . GLY A 1 80 ? 7.460 -1.345 -7.955 1.00 98.25 80 GLY A C 1
ATOM 642 O O . GLY A 1 80 ? 8.198 -2.307 -8.175 1.00 98.25 80 GLY A O 1
ATOM 643 N N . TYR A 1 81 ? 7.647 -0.542 -6.908 1.00 98.00 81 TYR A N 1
ATOM 644 C CA . TYR A 1 81 ? 8.731 -0.727 -5.950 1.00 98.00 81 TYR A CA 1
ATOM 645 C C . TYR A 1 81 ? 8.654 -2.092 -5.246 1.00 98.00 81 TYR A C 1
ATOM 647 O O . TYR A 1 81 ? 9.669 -2.777 -5.138 1.00 98.00 81 TYR A O 1
ATOM 655 N N . GLY A 1 82 ? 7.466 -2.546 -4.835 1.00 97.94 82 GLY A N 1
ATOM 656 C CA . GLY A 1 82 ? 7.267 -3.867 -4.233 1.00 97.94 82 GLY A CA 1
ATOM 657 C C . GLY A 1 82 ? 7.660 -5.029 -5.153 1.00 97.94 82 GLY A C 1
ATOM 658 O O . GLY A 1 82 ? 8.268 -5.999 -4.690 1.00 97.94 82 GLY A O 1
ATOM 659 N N . TYR A 1 83 ? 7.365 -4.943 -6.454 1.00 98.44 83 TYR A N 1
ATOM 660 C CA . TYR A 1 83 ? 7.822 -5.937 -7.433 1.00 98.44 83 TYR A CA 1
ATOM 661 C C . TYR A 1 83 ? 9.334 -5.880 -7.655 1.00 98.44 83 TYR A C 1
ATOM 663 O O . TYR A 1 83 ? 9.990 -6.921 -7.662 1.00 98.44 83 TYR A O 1
ATOM 671 N N . TYR A 1 84 ? 9.901 -4.678 -7.760 1.00 97.19 84 TYR A N 1
ATOM 672 C CA . TYR A 1 84 ? 11.344 -4.487 -7.896 1.00 97.19 84 TYR A CA 1
ATOM 673 C C . TYR A 1 84 ? 12.117 -5.074 -6.704 1.00 97.19 84 TYR A C 1
ATOM 675 O O . TYR A 1 84 ? 13.108 -5.777 -6.882 1.00 97.19 84 TYR A O 1
ATOM 683 N N . ARG A 1 85 ? 11.627 -4.862 -5.475 1.00 96.69 85 ARG A N 1
ATOM 684 C CA . ARG A 1 85 ? 12.232 -5.400 -4.243 1.00 96.69 85 ARG A CA 1
ATOM 685 C C . ARG A 1 85 ? 12.201 -6.924 -4.146 1.00 96.69 85 ARG A C 1
ATOM 687 O O . ARG A 1 85 ? 12.972 -7.480 -3.368 1.00 96.69 85 ARG A O 1
ATOM 694 N N . GLN A 1 86 ? 11.334 -7.573 -4.916 1.00 96.81 86 GLN A N 1
ATOM 695 C CA . GLN A 1 86 ? 11.233 -9.027 -5.023 1.00 96.81 86 GLN A CA 1
ATOM 696 C C . GLN A 1 86 ? 11.949 -9.587 -6.265 1.00 96.81 86 GLN A C 1
ATOM 698 O O . GLN A 1 86 ? 11.727 -10.744 -6.603 1.00 96.81 86 GLN A O 1
ATOM 703 N N . ASP A 1 87 ? 12.795 -8.789 -6.926 1.00 96.88 87 ASP A N 1
ATOM 704 C CA . ASP A 1 87 ? 13.552 -9.177 -8.126 1.00 96.88 87 ASP A CA 1
ATOM 705 C C . ASP A 1 87 ? 12.663 -9.485 -9.351 1.00 96.88 87 ASP A C 1
ATOM 707 O O . ASP A 1 87 ? 12.999 -10.288 -10.217 1.00 96.88 87 ASP A O 1
ATOM 711 N N . TYR A 1 88 ? 11.511 -8.804 -9.448 1.00 97.44 88 TYR A N 1
ATOM 712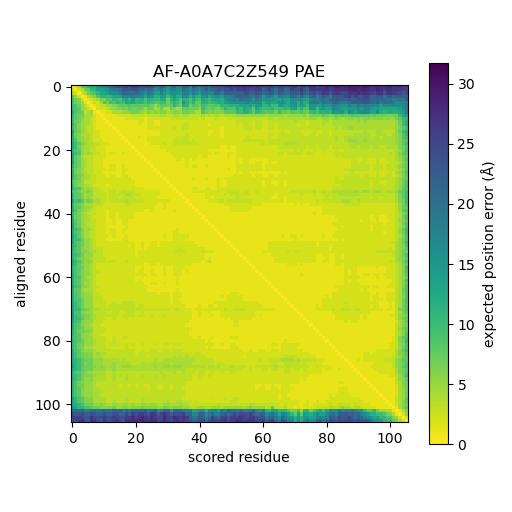 C CA . TYR A 1 88 ? 10.606 -8.859 -10.605 1.00 97.44 88 TYR A CA 1
ATOM 713 C C . TYR A 1 88 ? 10.525 -7.507 -11.341 1.00 97.44 88 TYR A C 1
ATOM 715 O O . TYR A 1 88 ? 9.448 -6.903 -11.402 1.00 97.44 88 TYR A O 1
ATOM 723 N N . PRO A 1 89 ? 11.630 -6.997 -11.917 1.00 95.81 89 PRO A N 1
ATOM 724 C CA . PRO A 1 89 ? 11.654 -5.683 -12.564 1.00 95.81 89 PRO A CA 1
ATOM 725 C C . PRO A 1 89 ? 10.680 -5.581 -13.747 1.00 95.81 89 PRO A C 1
ATOM 727 O O . PRO A 1 89 ? 10.011 -4.560 -13.887 1.00 95.81 89 PRO A O 1
ATOM 730 N N . ASP A 1 90 ? 10.504 -6.650 -14.527 1.00 97.75 90 ASP A N 1
ATOM 731 C CA . ASP A 1 90 ? 9.553 -6.672 -15.649 1.00 97.75 90 ASP A CA 1
ATOM 732 C C . ASP A 1 90 ? 8.110 -6.427 -15.193 1.00 97.75 90 ASP A C 1
ATOM 734 O O . ASP A 1 90 ? 7.325 -5.784 -15.889 1.00 97.75 90 ASP A O 1
ATOM 738 N N . ARG A 1 91 ? 7.760 -6.899 -13.988 1.00 96.88 91 ARG A N 1
ATOM 739 C CA . ARG A 1 91 ? 6.448 -6.636 -13.385 1.00 96.88 91 ARG A CA 1
ATOM 740 C C . ARG A 1 91 ? 6.356 -5.238 -12.792 1.00 96.88 91 ARG A C 1
ATOM 742 O O . ARG A 1 91 ? 5.259 -4.709 -12.732 1.00 96.88 91 ARG A O 1
ATOM 749 N N . ALA A 1 92 ? 7.468 -4.639 -12.369 1.00 97.88 92 ALA A N 1
ATOM 750 C CA . ALA A 1 92 ? 7.491 -3.308 -11.769 1.00 97.88 92 ALA A CA 1
ATOM 751 C C . ALA A 1 92 ? 7.249 -2.185 -12.789 1.00 97.88 92 ALA A C 1
ATOM 753 O O . ALA A 1 92 ? 6.515 -1.238 -12.498 1.00 97.88 92 ALA A O 1
ATOM 754 N N . ILE A 1 93 ? 7.858 -2.301 -13.975 1.00 97.69 93 ILE A N 1
ATOM 755 C CA . ILE A 1 93 ? 7.863 -1.274 -15.031 1.00 97.69 93 ILE A CA 1
ATOM 756 C C . ILE A 1 93 ? 6.475 -0.681 -15.322 1.00 97.69 93 ILE A C 1
ATOM 758 O O . ILE A 1 93 ? 6.360 0.543 -15.231 1.00 97.69 93 ILE A O 1
ATOM 762 N N . PRO A 1 94 ? 5.418 -1.465 -15.621 1.00 97.81 94 PRO A N 1
ATOM 763 C CA . PRO A 1 94 ? 4.122 -0.884 -15.981 1.00 97.81 94 PRO A CA 1
ATOM 764 C C . PRO A 1 94 ? 3.506 -0.038 -14.855 1.00 97.81 94 PRO A C 1
ATOM 766 O O . PRO A 1 94 ? 2.904 0.999 -15.126 1.00 97.81 94 PRO A O 1
ATOM 769 N N . TYR A 1 95 ? 3.694 -0.423 -13.589 1.00 97.81 95 TYR A N 1
ATOM 770 C CA . TYR A 1 95 ? 3.166 0.339 -12.451 1.00 97.81 95 TYR A CA 1
ATOM 771 C C . TYR A 1 95 ? 3.958 1.629 -12.210 1.00 97.81 95 TYR A C 1
ATOM 773 O O . TYR A 1 95 ? 3.367 2.671 -11.936 1.00 97.81 95 TYR A O 1
ATOM 781 N N . LEU A 1 96 ? 5.286 1.587 -12.363 1.00 96.56 96 LEU A N 1
ATOM 782 C CA . LEU A 1 96 ? 6.127 2.784 -12.268 1.00 96.56 96 LEU A CA 1
ATOM 783 C C . LEU A 1 96 ? 5.836 3.768 -13.407 1.00 96.56 96 LEU A C 1
ATOM 785 O O . LEU A 1 96 ? 5.766 4.969 -13.171 1.00 96.56 96 LEU A O 1
ATOM 789 N N . GLN A 1 97 ? 5.617 3.271 -14.627 1.00 96.94 97 GLN A N 1
ATOM 790 C CA . GLN A 1 97 ? 5.195 4.098 -15.760 1.00 96.94 97 GLN A CA 1
ATOM 791 C C . GLN A 1 97 ? 3.848 4.765 -15.481 1.00 96.94 97 GLN A C 1
ATOM 793 O O . GLN A 1 97 ? 3.740 5.982 -15.613 1.00 96.94 97 GLN A O 1
ATOM 798 N N . ARG A 1 98 ? 2.861 4.002 -14.993 1.00 95.94 98 ARG A N 1
ATOM 799 C CA . ARG A 1 98 ? 1.559 4.556 -14.609 1.00 95.94 98 ARG A CA 1
ATOM 800 C C . ARG A 1 98 ? 1.683 5.647 -13.543 1.00 95.94 98 ARG A C 1
ATOM 802 O O . ARG A 1 98 ? 1.029 6.677 -13.660 1.00 95.94 98 ARG A O 1
ATOM 809 N N . ALA A 1 99 ? 2.542 5.456 -12.542 1.00 95.69 99 ALA A N 1
ATOM 810 C CA . ALA A 1 99 ? 2.792 6.463 -11.511 1.00 95.69 99 ALA A CA 1
ATOM 811 C C . ALA A 1 99 ? 3.364 7.777 -12.076 1.00 95.69 99 ALA A C 1
ATOM 813 O O . ALA A 1 99 ? 3.059 8.839 -11.549 1.00 95.69 99 ALA A O 1
ATOM 814 N N . LEU A 1 100 ? 4.177 7.710 -13.138 1.00 93.88 100 LEU A N 1
ATOM 815 C CA . LEU A 1 100 ? 4.757 8.882 -13.808 1.00 93.88 100 LEU A CA 1
ATOM 816 C C . LEU A 1 100 ? 3.779 9.579 -14.767 1.00 93.88 100 LEU A C 1
ATOM 818 O O . LEU A 1 100 ? 3.903 10.779 -15.003 1.00 93.88 100 LEU A O 1
ATOM 822 N N . GLU A 1 101 ? 2.841 8.832 -15.353 1.00 94.81 101 GLU A N 1
ATOM 823 C CA . GLU A 1 101 ? 1.783 9.384 -16.211 1.00 94.81 101 GLU A CA 1
ATOM 824 C C . GLU A 1 101 ? 0.775 10.217 -15.419 1.00 94.81 101 GLU A C 1
ATOM 826 O O . GLU A 1 101 ? 0.266 11.226 -15.919 1.00 94.81 101 GLU A O 1
ATOM 831 N N . ILE A 1 102 ? 0.486 9.788 -14.189 1.00 93.12 102 ILE A N 1
ATOM 832 C CA . ILE A 1 102 ? -0.331 10.550 -13.254 1.00 93.12 102 ILE A CA 1
ATOM 833 C C . ILE A 1 102 ? 0.483 11.785 -12.889 1.00 93.12 102 ILE A C 1
ATOM 835 O O . ILE A 1 102 ? 1.553 11.690 -12.287 1.00 93.12 102 ILE A O 1
ATOM 839 N N . ARG A 1 103 ? 0.007 12.953 -13.331 1.00 72.44 103 ARG A N 1
ATOM 840 C CA . ARG A 1 103 ? 0.722 14.208 -13.105 1.00 72.44 103 ARG A CA 1
ATOM 841 C C . ARG A 1 103 ? 0.996 14.343 -11.605 1.00 72.44 103 ARG A C 1
ATOM 843 O O . ARG A 1 103 ? 0.040 14.248 -10.840 1.00 72.44 103 ARG A O 1
ATOM 850 N N . PRO A 1 104 ? 2.242 14.611 -11.173 1.00 58.84 104 PRO A N 1
ATOM 851 C CA . PRO A 1 104 ? 2.428 15.156 -9.842 1.00 58.84 104 PRO A CA 1
ATOM 852 C C . PRO A 1 104 ? 1.603 16.440 -9.804 1.00 58.84 104 PRO A C 1
ATOM 854 O O . PRO A 1 104 ? 1.757 17.288 -10.695 1.00 58.84 104 PRO A O 1
ATOM 857 N N . ASP A 1 105 ? 0.675 16.531 -8.851 1.00 51.75 105 ASP A N 1
ATOM 858 C CA . ASP A 1 105 ? -0.043 17.772 -8.595 1.00 51.75 105 ASP A CA 1
ATOM 859 C C . ASP A 1 105 ? 0.992 18.902 -8.558 1.00 51.75 105 ASP A C 1
ATOM 861 O O . ASP A 1 105 ? 2.005 18.826 -7.856 1.00 51.75 105 ASP A O 1
ATOM 865 N N . LYS A 1 106 ? 0.795 19.878 -9.445 1.00 37.03 106 LYS A N 1
ATOM 866 C CA . LYS A 1 106 ? 1.594 21.100 -9.477 1.00 37.03 106 LYS A CA 1
ATOM 867 C C . LYS A 1 106 ? 1.352 21.919 -8.223 1.00 37.03 106 LYS A C 1
ATOM 869 O O . LYS A 1 106 ? 0.173 22.011 -7.819 1.00 37.03 106 LYS A O 1
#

Mean predicted aligned error: 4.16 Å

Secondary structure (DSSP, 8-state):
--HHHHHHHHHHHHHHHTT-HHHHHHHHHHHHHH-TT-HHHHHHHHHHHHHTT-HHHHHHHHHHHHHH-TT-HHHHHHHHHHHHHTT-HHHHHHHHHHHHHSPPP-

Foldseek 3Di:
DPVVPVVLVVVLVVCVVVLVLVVSLVSLVVVCVVVVLPLVSLQSNLVSCVVVVVLVSSLVSLVSSCVSPVLPLSSLQSNLVSCVVVVNNVRSVVSNVSSVVNDDDD

Nearest PDB structures (foldseek):
  1na0-assembly1_A  TM=9.247E-01  e=3.257E-07  unidentified
  3kd7-assembly5_E  TM=9.653E-01  e=1.203E-06  unidentified
  6e37-assembly1_A  TM=9.133E-01  e=9.734E-06  Homo sapiens
  5bnw-assembly1_A  TM=9.105E-01  e=1.642E-05  Homo sapiens
  8ye5-assembly1_B  TM=9.278E-01  e=9.706E-05  Dehalobacter sp.

Radius of gyration: 13.92 Å; Cα contacts (8 Å, |Δi|>4): 131; chains: 1; bounding box: 35×31×32 Å

Sequence (106 aa):
MNTNLEYYQAEIYALIEAGEYSQAVEKLRRLLATAPDHAEAHFLLGVVLMEQRHWGDAIKAFERATQLDPEMASAWHNIGYGYYRQDYPDRAIPYLQRALEIRPDK